Protein AF-A0A914Z073-F1 (afdb_monomer)

Organism: NCBI:txid310955

Secondary structure (DSSP, 8-state):
--HHHHGGGTT--SHHHHHHHHHHHHHHHHHTTSS---HHHHHHHHHHHHHHHHHHHHTT-------

Structure (mmCIF, N/CA/C/O backbone):
data_AF-A0A914Z073-F1
#
_entry.id   AF-A0A914Z073-F1
#
loop_
_atom_site.group_PDB
_atom_site.id
_atom_site.type_symbol
_atom_site.label_atom_id
_atom_site.label_alt_id
_atom_site.label_comp_id
_atom_site.label_asym_id
_atom_site.label_entity_id
_atom_site.label_seq_id
_atom_site.pdbx_PDB_ins_code
_atom_site.Cartn_x
_atom_site.Cartn_y
_atom_site.Cartn_z
_atom_site.occupancy
_atom_site.B_iso_or_equiv
_atom_site.auth_seq_id
_atom_site.auth_comp_id
_atom_site.auth_asym_id
_atom_site.auth_atom_id
_atom_site.pdbx_PDB_model_num
ATOM 1 N N . MET A 1 1 ? -11.106 -18.435 -0.003 1.00 51.19 1 MET A N 1
ATOM 2 C CA . MET A 1 1 ? -9.813 -17.837 -0.444 1.00 51.19 1 MET A CA 1
ATOM 3 C C . MET A 1 1 ? -9.113 -18.569 -1.605 1.00 51.19 1 MET A C 1
ATOM 5 O O . MET A 1 1 ? -8.254 -17.959 -2.231 1.00 51.19 1 MET A O 1
ATOM 9 N N . LYS A 1 2 ? -9.408 -19.849 -1.907 1.00 48.59 2 LYS A N 1
ATOM 10 C CA . LYS A 1 2 ? -8.823 -20.573 -3.064 1.00 48.59 2 LYS A CA 1
ATOM 11 C C . LYS A 1 2 ? -9.544 -20.274 -4.389 1.00 48.59 2 LYS A C 1
ATOM 13 O O . LYS A 1 2 ? -8.880 -20.043 -5.388 1.00 48.59 2 LYS A O 1
ATOM 18 N N . GLU A 1 3 ? -10.868 -20.163 -4.373 1.00 48.72 3 GLU A N 1
ATOM 19 C CA . GLU A 1 3 ? -11.679 -19.941 -5.586 1.00 48.72 3 GLU A CA 1
ATOM 20 C C . GLU A 1 3 ? -11.477 -18.550 -6.205 1.00 48.72 3 GLU A C 1
ATOM 22 O O . GLU A 1 3 ? -11.351 -18.415 -7.418 1.00 48.72 3 GLU A O 1
ATOM 27 N N . LEU A 1 4 ? -11.286 -17.518 -5.375 1.00 51.81 4 LEU A N 1
ATOM 28 C CA . LEU A 1 4 ? -10.963 -16.164 -5.845 1.00 51.81 4 LEU A CA 1
ATOM 29 C C . LEU A 1 4 ? -9.618 -16.083 -6.594 1.00 51.81 4 LEU A C 1
ATOM 31 O O . LEU A 1 4 ? -9.399 -15.155 -7.370 1.00 51.81 4 LEU A O 1
ATOM 35 N N . ARG A 1 5 ? -8.699 -17.030 -6.346 1.00 50.94 5 ARG A N 1
ATOM 36 C CA . ARG A 1 5 ? -7.407 -17.106 -7.044 1.00 50.94 5 ARG A CA 1
ATOM 37 C C . ARG A 1 5 ? -7.541 -17.738 -8.429 1.00 50.94 5 ARG A C 1
ATOM 39 O O . ARG A 1 5 ? -6.793 -17.348 -9.316 1.00 50.94 5 ARG A O 1
ATOM 46 N N . ALA A 1 6 ? -8.510 -18.633 -8.628 1.00 51.53 6 ALA A N 1
ATOM 47 C CA . ALA A 1 6 ? -8.773 -19.266 -9.920 1.00 51.53 6 ALA A CA 1
ATOM 48 C C . ALA A 1 6 ? -9.370 -18.276 -10.941 1.00 51.53 6 ALA A C 1
ATOM 50 O O . ALA A 1 6 ? -8.961 -18.275 -12.095 1.00 51.53 6 ALA A O 1
ATOM 51 N N . HIS A 1 7 ? -10.233 -17.348 -10.503 1.00 44.94 7 HIS A N 1
ATOM 52 C CA . HIS A 1 7 ? -10.738 -16.251 -11.351 1.00 44.94 7 HIS A CA 1
ATOM 53 C C . HIS A 1 7 ? -9.717 -15.118 -11.583 1.00 44.94 7 HIS A C 1
ATOM 55 O O . HIS A 1 7 ? -9.867 -14.317 -12.503 1.00 44.94 7 HIS A O 1
ATOM 61 N N . ARG A 1 8 ? -8.663 -15.025 -10.759 1.00 48.38 8 ARG A N 1
ATOM 62 C CA . ARG A 1 8 ? -7.649 -13.953 -10.822 1.00 48.38 8 ARG A CA 1
ATOM 63 C C . ARG A 1 8 ? -6.538 -14.182 -11.834 1.00 48.38 8 ARG A C 1
ATOM 65 O O . ARG A 1 8 ? -5.717 -13.279 -11.986 1.00 48.38 8 ARG A O 1
ATOM 72 N N . LEU A 1 9 ? -6.505 -15.328 -12.517 1.00 45.25 9 LEU A N 1
ATOM 73 C CA . LEU A 1 9 ? -5.406 -15.687 -13.419 1.00 45.25 9 LEU A CA 1
ATOM 74 C C . LEU A 1 9 ? -5.209 -14.690 -14.585 1.00 45.25 9 LEU A C 1
ATOM 76 O O . LEU A 1 9 ? -4.194 -14.759 -15.269 1.00 45.25 9 LEU A O 1
ATOM 80 N N . GLN A 1 10 ? -6.150 -13.760 -14.804 1.00 46.75 10 GLN A N 1
ATOM 81 C CA . GLN A 1 10 ? -6.109 -12.774 -15.893 1.00 46.75 10 GLN A CA 1
ATOM 82 C C . GLN A 1 10 ? -6.320 -11.301 -15.465 1.00 46.75 10 GLN A C 1
ATOM 84 O O . GLN A 1 10 ? -6.049 -10.416 -16.264 1.00 46.75 10 GLN A O 1
ATOM 89 N N . SER A 1 11 ? -6.790 -10.989 -14.244 1.00 49.44 11 SER A N 1
ATOM 90 C CA . SER A 1 11 ? -7.241 -9.612 -13.912 1.00 49.44 11 SER A CA 1
ATOM 91 C C . SER A 1 11 ? -6.320 -8.814 -12.977 1.00 49.44 11 SER A C 1
ATOM 93 O O . SER A 1 11 ? -6.428 -7.591 -12.931 1.00 49.44 11 SER A O 1
ATOM 95 N N . ILE A 1 12 ? -5.436 -9.468 -12.214 1.00 52.03 12 ILE A N 1
ATOM 96 C CA . ILE A 1 12 ? -4.450 -8.814 -11.329 1.00 52.03 12 ILE A CA 1
ATOM 97 C C . ILE A 1 12 ? -3.120 -9.529 -11.567 1.00 52.03 12 ILE A C 1
ATOM 99 O O . ILE A 1 12 ? -2.745 -10.447 -10.842 1.00 52.03 12 ILE A O 1
ATOM 103 N N . GLN A 1 13 ? -2.463 -9.176 -12.666 1.00 58.12 13 GLN A N 1
ATOM 104 C CA . GLN A 1 13 ? -1.263 -9.841 -13.166 1.00 58.12 13 GLN A CA 1
ATOM 105 C C . GLN A 1 13 ? 0.0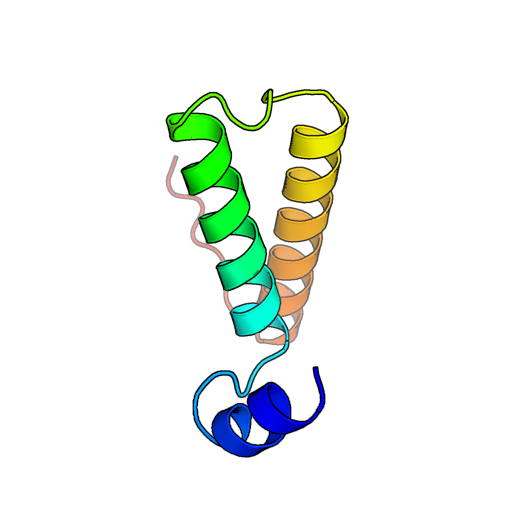26 -9.269 -12.552 1.00 58.12 13 GLN A C 1
ATOM 107 O O . GLN A 1 13 ? 1.077 -9.897 -12.653 1.00 58.12 13 GLN A O 1
ATOM 112 N N . SER A 1 14 ? -0.028 -8.119 -11.861 1.00 69.88 14 SER A N 1
ATOM 113 C CA . SER A 1 14 ? 1.140 -7.557 -11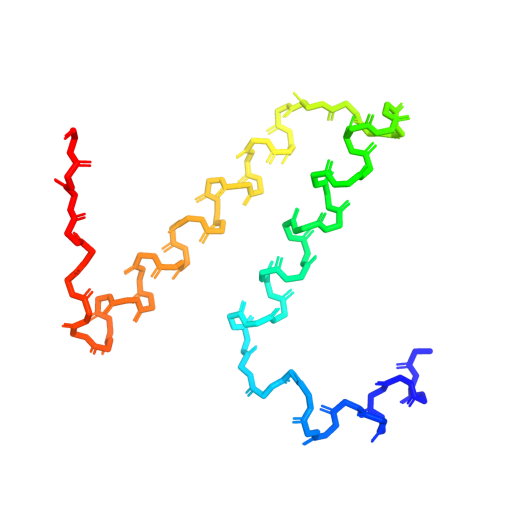.170 1.00 69.88 14 SER A CA 1
ATOM 114 C C . SER A 1 14 ? 0.923 -7.369 -9.667 1.00 69.88 14 SER A C 1
ATOM 116 O O . SER A 1 14 ? -0.147 -6.983 -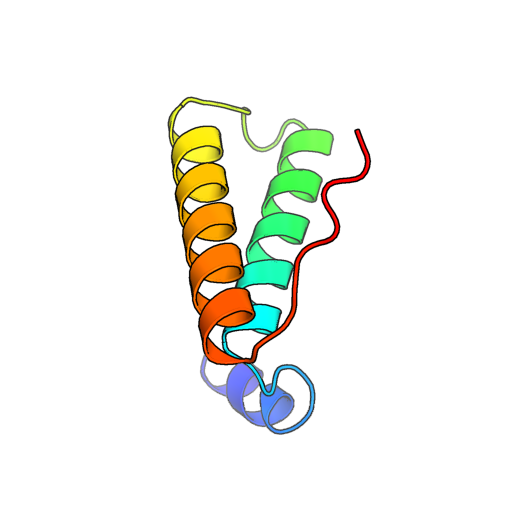9.195 1.00 69.88 14 SER A O 1
ATOM 118 N N . HIS A 1 15 ? 1.983 -7.605 -8.891 1.00 72.19 15 HIS A N 1
ATOM 119 C CA . HIS A 1 15 ? 2.017 -7.338 -7.449 1.00 72.19 15 HIS A CA 1
ATOM 120 C C . HIS A 1 15 ? 1.633 -5.877 -7.129 1.00 72.19 15 HIS A C 1
ATOM 122 O O . HIS A 1 15 ? 1.003 -5.596 -6.110 1.00 72.19 15 HIS A O 1
ATOM 128 N N . LEU A 1 16 ? 1.933 -4.958 -8.052 1.00 75.31 16 LEU A N 1
ATOM 129 C CA . LEU A 1 16 ? 1.536 -3.556 -7.989 1.00 75.31 16 LEU A CA 1
ATOM 130 C C . LEU A 1 16 ? 0.011 -3.365 -8.069 1.00 75.31 16 LEU A C 1
ATOM 132 O O . LEU A 1 16 ? -0.536 -2.588 -7.294 1.00 75.31 16 LEU A O 1
ATOM 136 N N . GLN A 1 17 ? -0.691 -4.100 -8.940 1.00 72.81 17 GLN A N 1
ATOM 137 C CA . GLN A 1 17 ? -2.159 -4.049 -9.031 1.00 72.81 17 GLN A CA 1
ATOM 138 C C . GLN A 1 17 ? -2.833 -4.570 -7.754 1.00 72.81 17 GLN A C 1
ATOM 140 O O . GLN A 1 17 ? -3.850 -4.028 -7.323 1.00 72.81 17 GLN A O 1
ATOM 145 N N . TYR A 1 18 ? -2.258 -5.595 -7.115 1.00 77.56 18 TYR A N 1
ATOM 146 C CA . TYR A 1 18 ? -2.755 -6.096 -5.830 1.00 77.56 18 TYR A CA 1
ATOM 147 C C . TYR A 1 18 ? -2.633 -5.041 -4.724 1.00 77.56 18 TYR A C 1
ATOM 149 O O . TYR A 1 18 ? -3.581 -4.807 -3.976 1.00 77.56 18 TYR A O 1
ATOM 157 N N . LEU A 1 19 ? -1.472 -4.388 -4.644 1.00 76.94 19 LEU A N 1
ATOM 158 C CA . LEU A 1 19 ? -1.226 -3.308 -3.692 1.00 76.94 19 LEU A CA 1
ATOM 159 C C . LEU A 1 19 ? -2.128 -2.095 -3.952 1.00 76.94 19 LEU A C 1
ATOM 161 O O . LEU A 1 19 ? -2.667 -1.527 -3.007 1.00 76.94 19 LEU A O 1
ATOM 165 N N . TYR A 1 20 ? -2.343 -1.738 -5.218 1.00 78.00 20 TYR A N 1
ATOM 166 C CA . TYR A 1 20 ? -3.247 -0.654 -5.596 1.00 78.00 20 TYR A CA 1
ATOM 167 C C . TYR A 1 20 ? -4.683 -0.920 -5.124 1.00 78.00 20 TYR A C 1
ATOM 169 O O . TYR A 1 20 ? -5.298 -0.061 -4.496 1.00 78.00 20 TYR A O 1
ATOM 177 N N . LEU A 1 21 ? -5.191 -2.141 -5.330 1.00 82.56 21 LEU A N 1
ATOM 178 C CA . LEU A 1 21 ? -6.514 -2.536 -4.841 1.00 82.56 21 LEU A CA 1
ATOM 179 C C . LEU A 1 21 ? -6.628 -2.410 -3.313 1.00 82.56 21 LEU A C 1
ATOM 181 O O . LEU A 1 21 ? -7.663 -1.974 -2.812 1.00 82.56 21 LEU A O 1
ATOM 185 N N . ALA A 1 22 ? -5.575 -2.770 -2.573 1.00 82.44 22 ALA A N 1
ATOM 186 C CA . ALA A 1 22 ? -5.557 -2.645 -1.118 1.00 82.44 22 ALA A CA 1
ATOM 187 C C . ALA A 1 22 ? -5.681 -1.179 -0.662 1.00 82.44 22 ALA A C 1
ATOM 189 O O . ALA A 1 22 ? -6.467 -0.895 0.240 1.00 82.44 22 ALA A O 1
ATOM 190 N N . VAL A 1 23 ? -4.989 -0.249 -1.331 1.00 84.12 23 VAL A N 1
ATOM 191 C CA . VAL A 1 23 ? -5.105 1.199 -1.072 1.00 84.12 23 VAL A CA 1
ATOM 192 C C . VAL A 1 23 ? -6.520 1.702 -1.372 1.00 84.12 23 VAL A C 1
ATOM 194 O O . VAL A 1 23 ? -7.103 2.412 -0.555 1.00 84.12 23 VAL A O 1
ATOM 197 N N . CYS A 1 24 ? -7.110 1.300 -2.503 1.00 85.06 24 CYS A N 1
ATOM 198 C CA . CYS A 1 24 ? -8.477 1.691 -2.862 1.00 85.06 24 CYS A CA 1
ATOM 199 C C . CYS A 1 24 ? -9.513 1.219 -1.835 1.00 85.06 24 CYS A C 1
ATOM 201 O O . CYS A 1 24 ? -10.409 1.980 -1.476 1.00 85.06 24 CYS A O 1
ATOM 203 N N . LEU A 1 25 ? -9.392 -0.020 -1.349 1.00 85.25 25 LEU A N 1
ATOM 204 C CA . LEU A 1 25 ? -10.288 -0.555 -0.322 1.00 85.25 25 LEU A CA 1
ATOM 205 C C . LEU A 1 25 ? -10.142 0.203 0.999 1.00 85.25 25 LEU A C 1
ATOM 207 O O . LEU A 1 25 ? -11.142 0.537 1.628 1.00 85.25 25 LEU A O 1
ATOM 211 N N . GLN A 1 26 ? -8.913 0.519 1.400 1.00 83.12 26 GLN A N 1
ATOM 212 C CA . GLN A 1 26 ? -8.657 1.297 2.609 1.00 83.12 26 GLN A CA 1
ATOM 213 C C . GLN A 1 26 ? -9.231 2.716 2.534 1.00 83.12 26 GLN A C 1
ATOM 215 O O . GLN A 1 26 ? -9.883 3.150 3.479 1.00 83.12 26 GLN A O 1
ATOM 220 N N . GLU A 1 27 ? -9.054 3.422 1.415 1.00 82.44 27 GLU A N 1
ATOM 221 C CA . GLU A 1 27 ? -9.673 4.737 1.191 1.00 82.44 27 GLU A CA 1
ATOM 222 C C . GLU A 1 27 ? -11.207 4.661 1.179 1.00 82.44 27 GLU A C 1
ATOM 224 O O . GLU A 1 27 ? -11.881 5.529 1.734 1.00 82.44 27 GLU A O 1
ATOM 229 N N . TYR A 1 28 ? -11.775 3.608 0.585 1.00 84.88 28 TYR A N 1
ATOM 230 C CA . TYR A 1 28 ? -13.220 3.385 0.569 1.00 84.88 28 TYR A CA 1
ATOM 231 C C . TYR A 1 28 ? -13.785 3.173 1.978 1.00 84.88 28 TYR A C 1
ATOM 233 O O . TYR A 1 28 ? -14.780 3.799 2.342 1.00 84.88 28 TYR A O 1
ATOM 241 N N . PHE A 1 29 ? -13.133 2.343 2.794 1.00 84.88 29 PHE A N 1
ATOM 242 C CA . PHE A 1 29 ? -13.542 2.123 4.180 1.00 84.88 29 PHE A CA 1
ATOM 243 C C . PHE A 1 29 ? -13.334 3.361 5.056 1.00 84.88 29 PHE A C 1
ATOM 245 O O . PHE A 1 29 ? -14.195 3.664 5.881 1.00 84.88 29 PHE A O 1
ATOM 252 N N . ALA A 1 30 ? -12.258 4.122 4.837 1.00 84.12 30 ALA A N 1
ATOM 253 C CA . ALA A 1 30 ? -12.038 5.390 5.527 1.00 84.12 30 ALA A CA 1
ATOM 254 C C . ALA A 1 30 ? -13.126 6.423 5.192 1.00 84.12 30 ALA A C 1
ATOM 256 O O . ALA A 1 30 ? -13.639 7.093 6.084 1.00 84.12 30 ALA A O 1
ATOM 257 N N . ARG A 1 31 ? -13.551 6.517 3.923 1.00 85.44 31 ARG A N 1
ATOM 258 C CA . ARG A 1 31 ? -14.665 7.391 3.506 1.00 85.44 31 ARG A CA 1
ATOM 259 C C . ARG A 1 31 ? -16.007 7.021 4.128 1.00 85.44 31 ARG A C 1
ATOM 261 O O . ARG A 1 31 ? -16.847 7.896 4.300 1.00 85.44 31 ARG A O 1
ATOM 268 N N . GLN A 1 32 ? -16.207 5.749 4.455 1.00 89.50 32 GLN A N 1
ATOM 269 C CA . GLN A 1 32 ? -17.400 5.282 5.159 1.00 89.50 32 GLN A CA 1
ATOM 270 C C . GLN A 1 32 ? -17.278 5.355 6.687 1.00 89.50 32 GLN A C 1
ATOM 272 O O . GLN A 1 32 ? -18.161 4.860 7.378 1.00 89.50 32 GLN A O 1
ATOM 277 N N . ASN A 1 33 ? -16.204 5.954 7.223 1.00 84.56 33 ASN A N 1
ATOM 278 C CA . ASN A 1 33 ? -15.891 5.970 8.657 1.00 84.56 33 ASN A CA 1
ATOM 279 C C . ASN A 1 33 ? -15.822 4.567 9.294 1.00 84.56 33 ASN A C 1
ATOM 281 O O . ASN A 1 33 ? -16.015 4.415 10.495 1.00 84.56 33 ASN A O 1
ATOM 285 N N . LEU A 1 34 ? -15.534 3.530 8.499 1.00 82.94 34 LEU A N 1
ATOM 286 C CA . LEU A 1 34 ? -15.350 2.160 8.995 1.00 82.94 34 LEU A CA 1
ATOM 287 C C . LEU A 1 34 ? -13.933 1.929 9.531 1.00 82.94 34 LEU A C 1
ATOM 289 O O . LEU A 1 34 ? -13.704 1.004 10.306 1.00 82.94 34 LEU A O 1
ATOM 293 N N . ILE A 1 35 ? -12.975 2.743 9.083 1.00 81.12 35 ILE A N 1
ATOM 294 C CA . ILE A 1 35 ? -11.576 2.709 9.508 1.00 81.12 35 ILE A CA 1
ATOM 295 C C . ILE A 1 35 ? -11.123 4.151 9.729 1.00 81.12 35 ILE A C 1
ATOM 297 O O . ILE A 1 35 ? -11.320 5.005 8.864 1.00 81.12 35 ILE A O 1
ATOM 301 N N . GLU A 1 36 ? -10.489 4.419 10.865 1.00 79.94 36 GLU A N 1
ATOM 302 C CA . GLU A 1 36 ? -9.865 5.715 11.123 1.00 79.94 36 GLU A CA 1
ATOM 303 C C . GLU A 1 36 ? -8.555 5.851 10.340 1.00 79.94 36 GLU A C 1
ATOM 305 O O . GLU A 1 36 ? -7.787 4.897 10.192 1.00 79.94 36 GLU A O 1
ATOM 310 N N . ARG A 1 37 ? -8.269 7.061 9.849 1.00 77.62 37 ARG A N 1
ATOM 311 C CA . ARG A 1 37 ? -6.982 7.399 9.221 1.00 77.62 37 ARG A CA 1
ATOM 312 C C . ARG A 1 37 ? -5.904 7.564 10.295 1.00 77.62 37 ARG A C 1
ATOM 314 O O . ARG A 1 37 ? -5.408 8.661 10.534 1.00 77.62 37 ARG A O 1
ATOM 321 N N . ASP A 1 38 ? -5.591 6.463 10.962 1.00 81.38 38 ASP A N 1
ATOM 322 C CA . ASP A 1 38 ? -4.661 6.396 12.079 1.00 81.38 38 ASP A CA 1
ATOM 323 C C . ASP A 1 38 ? -3.188 6.337 11.621 1.00 81.38 38 ASP A C 1
ATOM 325 O O . ASP A 1 38 ? -2.845 6.378 10.432 1.00 81.38 38 ASP A O 1
ATOM 329 N N . SER A 1 39 ? -2.276 6.228 12.587 1.00 75.81 39 SER A N 1
ATOM 330 C CA . SER A 1 39 ? -0.843 6.089 12.317 1.00 75.81 39 SER A CA 1
ATOM 331 C C . SER A 1 39 ? -0.496 4.815 11.533 1.00 75.81 39 SER A C 1
ATOM 333 O O . SER A 1 39 ? 0.490 4.808 10.793 1.00 75.81 39 SER A O 1
ATOM 335 N N . LYS A 1 40 ? -1.306 3.751 11.623 1.00 78.69 40 LYS A N 1
ATOM 336 C CA . LYS A 1 40 ? -1.103 2.497 10.879 1.00 78.69 40 LYS A CA 1
ATOM 337 C C . LYS A 1 40 ? -1.521 2.642 9.418 1.00 78.69 40 LYS A C 1
ATOM 339 O O . LYS A 1 40 ? -0.821 2.136 8.541 1.00 78.69 40 LYS A O 1
ATOM 344 N N . PHE A 1 41 ? -2.603 3.369 9.147 1.00 79.88 41 PHE A N 1
ATOM 345 C CA . PHE A 1 41 ? -3.027 3.756 7.802 1.00 79.88 41 PHE A CA 1
ATOM 346 C C . PHE A 1 41 ? -1.922 4.549 7.097 1.00 79.88 41 PHE A C 1
ATOM 348 O O . PHE A 1 41 ? -1.516 4.207 5.986 1.00 79.88 41 PHE A O 1
ATOM 355 N N . GLN A 1 42 ? -1.361 5.548 7.784 1.00 81.69 42 GLN A N 1
ATOM 356 C CA . GLN A 1 42 ? -0.260 6.357 7.255 1.00 81.69 42 GLN A CA 1
ATOM 357 C C . GLN A 1 42 ? 1.020 5.536 7.039 1.00 81.69 42 GLN A C 1
ATOM 359 O O . GLN A 1 42 ? 1.670 5.665 6.001 1.00 81.69 42 GLN A O 1
ATOM 364 N N . ALA A 1 43 ? 1.362 4.636 7.968 1.00 84.12 43 ALA A N 1
ATOM 365 C CA . ALA A 1 43 ? 2.512 3.743 7.821 1.00 84.12 43 ALA A CA 1
ATOM 366 C C . ALA A 1 43 ? 2.365 2.792 6.618 1.00 84.12 43 ALA A C 1
ATOM 368 O O . ALA A 1 43 ? 3.325 2.573 5.871 1.00 84.12 43 ALA A O 1
ATOM 369 N N . PHE A 1 44 ? 1.160 2.261 6.389 1.00 82.56 44 PHE A N 1
ATOM 370 C CA . PHE A 1 44 ? 0.867 1.441 5.217 1.00 82.56 44 PHE A CA 1
ATOM 371 C C . PHE A 1 44 ? 1.024 2.239 3.915 1.00 82.56 44 PHE A C 1
ATOM 373 O O . PHE A 1 44 ? 1.715 1.787 2.999 1.00 82.56 44 PHE A O 1
ATOM 380 N N . LEU A 1 45 ? 0.457 3.447 3.849 1.00 82.62 45 LEU A N 1
ATOM 381 C CA . LEU A 1 45 ? 0.572 4.333 2.688 1.00 82.62 45 LEU A CA 1
ATOM 382 C C . LEU A 1 45 ? 2.026 4.708 2.386 1.00 82.62 45 LEU A C 1
ATOM 384 O O . LEU A 1 45 ? 2.451 4.652 1.231 1.00 82.62 45 LEU A O 1
ATOM 388 N N . ALA A 1 46 ? 2.824 5.012 3.410 1.00 85.56 46 ALA A N 1
ATOM 389 C CA . ALA A 1 46 ? 4.247 5.303 3.254 1.00 85.56 46 ALA A CA 1
ATOM 390 C C . ALA A 1 46 ? 5.031 4.097 2.699 1.00 85.56 46 ALA A C 1
ATOM 392 O O . ALA A 1 46 ? 5.885 4.249 1.814 1.00 85.56 46 ALA A O 1
ATOM 393 N N . SER A 1 47 ? 4.715 2.887 3.171 1.00 83.69 47 SER A N 1
ATOM 394 C CA . SER A 1 47 ? 5.302 1.640 2.667 1.00 83.69 47 SER A CA 1
ATOM 395 C C . SER A 1 47 ? 4.911 1.373 1.209 1.00 83.69 47 SER A C 1
ATOM 397 O O . SER A 1 47 ? 5.776 1.066 0.380 1.00 83.69 47 SER A O 1
ATOM 399 N N . TYR A 1 48 ? 3.637 1.587 0.864 1.00 83.56 48 TYR A N 1
ATOM 400 C CA . TYR A 1 48 ? 3.132 1.494 -0.505 1.00 83.56 48 TYR A CA 1
ATOM 401 C C . TYR A 1 48 ? 3.849 2.475 -1.439 1.00 83.56 48 TYR A C 1
ATOM 403 O O . TYR A 1 48 ? 4.421 2.051 -2.442 1.00 83.56 48 TYR A O 1
ATOM 411 N N . ILE A 1 49 ? 3.918 3.763 -1.086 1.00 83.69 49 ILE A N 1
ATOM 412 C CA . ILE A 1 49 ? 4.609 4.790 -1.886 1.00 83.69 49 ILE A CA 1
ATOM 413 C C . ILE A 1 49 ? 6.076 4.407 -2.107 1.00 83.69 49 ILE A C 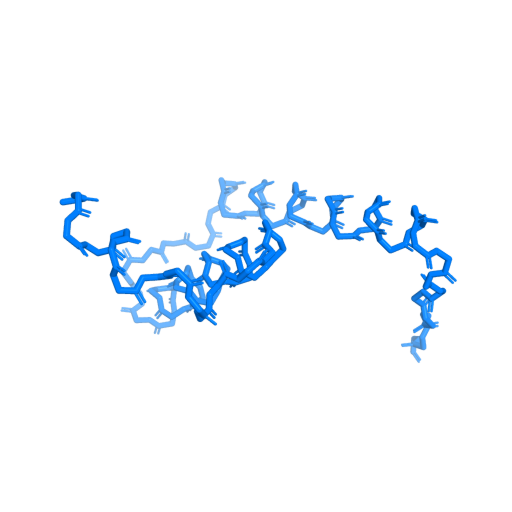1
ATOM 415 O O . ILE A 1 49 ? 6.592 4.516 -3.220 1.00 83.69 49 ILE A O 1
ATOM 419 N N . SER A 1 50 ? 6.749 3.910 -1.068 1.00 85.50 50 SER A N 1
ATOM 420 C CA . SER A 1 50 ? 8.139 3.458 -1.162 1.00 85.50 50 SER A CA 1
ATOM 421 C C . SER A 1 50 ? 8.295 2.261 -2.104 1.00 85.50 50 SER A C 1
ATOM 423 O O . SER A 1 50 ? 9.249 2.208 -2.881 1.00 85.50 50 SER 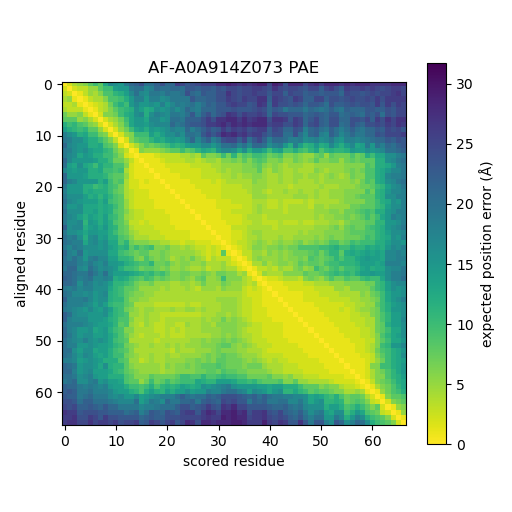A O 1
ATOM 425 N N . TYR A 1 51 ? 7.356 1.311 -2.078 1.00 82.56 51 TYR A N 1
ATOM 426 C CA . TYR A 1 51 ? 7.323 0.192 -3.019 1.00 82.56 51 TYR A CA 1
ATOM 427 C C . TYR A 1 51 ? 7.127 0.669 -4.463 1.00 82.56 51 TYR A C 1
ATOM 429 O O . TYR A 1 51 ? 7.892 0.265 -5.339 1.00 82.56 51 TYR A O 1
ATOM 437 N N . VAL A 1 52 ? 6.168 1.570 -4.707 1.00 80.06 52 VAL A N 1
ATOM 438 C CA . VAL A 1 52 ? 5.912 2.128 -6.044 1.00 80.06 52 VAL A CA 1
ATOM 439 C C . VAL A 1 52 ? 7.131 2.884 -6.566 1.00 80.06 52 VAL A C 1
ATOM 441 O O . VAL A 1 52 ? 7.530 2.660 -7.705 1.00 80.06 52 VAL A O 1
ATOM 444 N N . LYS A 1 53 ? 7.784 3.708 -5.736 1.00 81.19 53 LYS A N 1
ATOM 445 C CA . LYS A 1 53 ? 9.017 4.422 -6.112 1.00 81.19 53 LYS A CA 1
ATOM 446 C C . LYS A 1 53 ? 10.141 3.464 -6.510 1.00 81.19 53 LYS A C 1
ATOM 448 O O . LYS A 1 53 ? 10.774 3.666 -7.544 1.00 81.19 53 LYS A O 1
ATOM 453 N N . ARG A 1 54 ? 10.368 2.393 -5.737 1.00 83.31 54 ARG A N 1
ATOM 454 C CA . ARG A 1 54 ? 11.373 1.363 -6.069 1.00 83.31 54 ARG A CA 1
ATOM 455 C C . ARG A 1 54 ? 11.027 0.616 -7.355 1.00 83.31 54 ARG A C 1
ATOM 457 O O . ARG A 1 54 ? 11.909 0.365 -8.170 1.00 83.31 54 ARG A O 1
ATOM 464 N N . HIS A 1 55 ? 9.755 0.274 -7.542 1.00 78.94 55 HIS A N 1
ATOM 465 C CA . HIS A 1 55 ? 9.279 -0.385 -8.753 1.00 78.94 55 HIS A CA 1
ATOM 466 C C . HIS A 1 55 ? 9.450 0.524 -9.982 1.00 78.94 55 HIS A C 1
ATOM 468 O O . HIS A 1 55 ? 9.987 0.090 -10.995 1.00 78.94 55 HIS A O 1
ATOM 474 N N . ALA A 1 56 ? 9.077 1.802 -9.882 1.00 76.75 56 ALA A N 1
ATOM 475 C CA . ALA A 1 56 ? 9.245 2.787 -10.949 1.00 76.75 56 ALA A CA 1
ATOM 476 C C . ALA A 1 56 ? 10.723 2.978 -11.326 1.00 76.75 56 ALA A C 1
ATOM 478 O O . ALA A 1 56 ? 11.064 2.896 -12.504 1.00 76.75 56 ALA A O 1
ATOM 479 N N . ALA A 1 57 ? 11.609 3.118 -10.331 1.00 80.38 57 ALA A N 1
ATOM 480 C CA . ALA A 1 57 ? 13.053 3.211 -10.547 1.00 80.38 57 ALA A CA 1
ATOM 481 C C . ALA A 1 57 ? 13.623 1.964 -11.247 1.00 80.38 57 ALA A C 1
ATOM 483 O O . ALA A 1 57 ? 14.401 2.091 -12.188 1.00 80.38 57 ALA A O 1
ATOM 484 N N . LYS A 1 58 ? 13.186 0.760 -10.845 1.00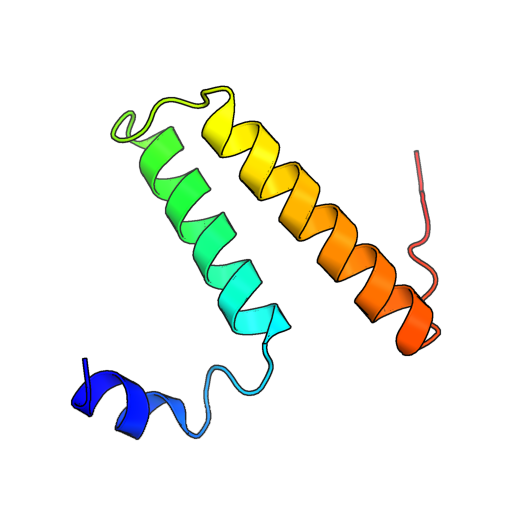 78.50 58 LYS A N 1
ATOM 485 C CA . LYS A 1 58 ? 13.596 -0.510 -11.471 1.00 78.50 58 LYS A CA 1
ATOM 486 C C . LYS A 1 58 ? 13.177 -0.616 -12.942 1.00 78.50 58 LYS A C 1
ATOM 488 O O . LYS A 1 58 ? 13.871 -1.258 -13.723 1.00 78.50 58 LYS A O 1
ATOM 493 N N . HIS A 1 59 ? 12.061 0.006 -13.315 1.00 76.19 59 HIS A N 1
ATOM 494 C CA . HIS A 1 59 ? 11.531 0.002 -14.680 1.00 76.19 59 HIS A CA 1
ATOM 495 C C . HIS A 1 59 ? 11.876 1.274 -15.478 1.00 76.19 59 HIS A C 1
ATOM 497 O O . HIS A 1 59 ? 11.356 1.455 -16.575 1.00 76.19 59 HIS A O 1
ATOM 503 N N . GLY A 1 60 ? 12.738 2.157 -14.954 1.00 71.44 60 GLY A N 1
ATOM 504 C CA . GLY A 1 60 ? 13.152 3.389 -15.637 1.00 71.44 60 GLY A CA 1
ATOM 505 C C . GLY A 1 60 ? 12.041 4.435 -15.801 1.00 71.44 60 GLY A C 1
ATOM 506 O O . GLY A 1 60 ? 12.198 5.389 -16.561 1.00 71.44 60 GLY A O 1
ATOM 507 N N . ILE A 1 61 ? 10.920 4.278 -15.091 1.00 69.50 61 ILE A N 1
ATOM 508 C CA . ILE A 1 61 ? 9.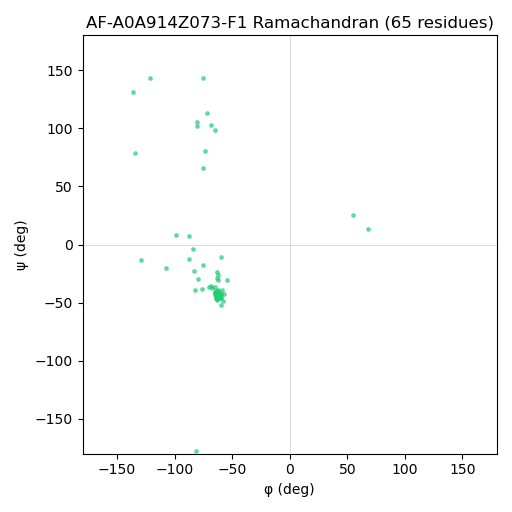790 5.206 -15.133 1.00 69.50 61 ILE A CA 1
ATOM 509 C C . ILE A 1 61 ? 10.134 6.386 -14.220 1.00 69.50 61 ILE A C 1
ATOM 511 O O . ILE A 1 61 ? 10.116 6.264 -12.994 1.00 69.50 61 ILE A O 1
ATOM 515 N N . LYS A 1 62 ? 10.469 7.538 -14.809 1.00 58.44 62 LYS A N 1
ATOM 516 C CA . LYS A 1 62 ? 10.639 8.786 -14.058 1.00 58.44 62 LYS A CA 1
ATOM 517 C C . LYS A 1 62 ? 9.256 9.257 -13.611 1.00 58.44 62 LYS A C 1
ATOM 519 O O . LYS A 1 62 ? 8.419 9.589 -14.444 1.00 58.44 62 LYS A O 1
ATOM 524 N N . ALA A 1 63 ? 9.001 9.247 -12.305 1.00 55.84 63 ALA A N 1
ATOM 525 C CA . ALA A 1 63 ? 7.837 9.927 -11.756 1.00 55.84 63 ALA A CA 1
ATOM 526 C C . ALA A 1 63 ? 8.081 11.431 -11.931 1.00 55.84 63 ALA A C 1
ATOM 528 O O . ALA A 1 63 ? 8.907 12.001 -11.219 1.00 55.84 63 ALA A O 1
ATOM 529 N N . ASP A 1 64 ? 7.437 12.039 -12.927 1.00 51.38 64 ASP A N 1
ATOM 530 C CA . ASP A 1 64 ? 7.483 13.482 -13.149 1.00 51.38 64 ASP A CA 1
ATOM 531 C C . ASP A 1 64 ? 6.804 14.143 -11.944 1.00 51.38 64 ASP A C 1
ATOM 533 O O . ASP A 1 64 ? 5.581 14.140 -11.803 1.00 51.38 64 ASP A O 1
ATOM 537 N N . ALA A 1 65 ? 7.617 14.604 -10.997 1.00 47.81 65 ALA A N 1
ATOM 538 C CA . ALA A 1 65 ? 7.160 15.382 -9.863 1.00 47.81 65 ALA A CA 1
ATO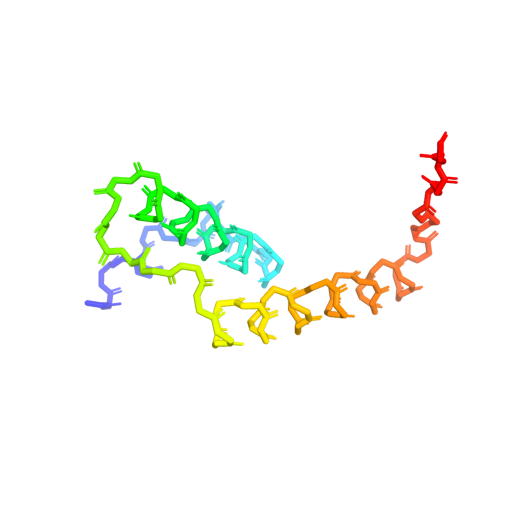M 539 C C . ALA A 1 65 ? 6.809 16.784 -10.371 1.00 47.81 65 ALA A C 1
ATOM 541 O O . ALA A 1 65 ? 7.612 17.707 -10.268 1.00 47.81 65 ALA A O 1
ATOM 542 N N . LYS A 1 66 ? 5.619 16.935 -10.954 1.00 41.12 66 LYS A N 1
ATOM 543 C CA . LYS A 1 66 ? 5.005 18.254 -11.101 1.00 41.12 66 LYS A CA 1
ATOM 544 C C . LYS A 1 66 ? 4.351 18.615 -9.777 1.00 41.12 66 LYS A C 1
ATOM 546 O O . LYS A 1 66 ? 3.326 18.038 -9.411 1.00 41.12 66 LYS A O 1
ATOM 551 N N . GLY A 1 67 ? 5.051 19.481 -9.045 1.00 37.75 67 GLY A N 1
ATOM 552 C CA . GLY A 1 67 ? 4.478 20.295 -7.977 1.00 37.75 67 GLY A CA 1
ATOM 553 C C . GLY A 1 67 ? 3.508 21.335 -8.515 1.00 37.75 67 GLY A C 1
ATOM 554 O O . GLY A 1 67 ? 3.502 21.565 -9.748 1.00 37.75 67 GLY A O 1
#

Foldseek 3Di:
DVVVVVVCPPPQPDPLSVLVVVLVVVVVCVVVVNDPCDPVVVVSVVVNVVVVVVVCVVVVNDPPPDD

Radius of gyration: 14.65 Å; Cα contacts (8 Å, |Δi|>4): 19; chains: 1; bounding box: 31×41×28 Å

Solvent-accessible surface area (back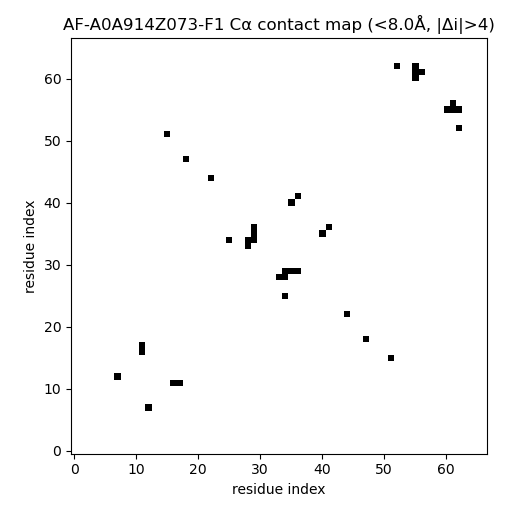bone atoms only — not comparable to full-atom values): 4140 Å² total; per-residue (Å²): 126,69,67,68,54,68,72,34,81,78,78,55,88,42,75,65,52,54,52,49,52,52,53,53,52,51,54,53,34,37,75,68,69,75,40,76,90,43,74,65,52,51,52,50,51,54,52,49,54,52,50,51,52,53,52,29,58,76,68,72,49,76,79,79,81,78,126

Nearest PDB structures (foldseek):
  8pkl-assembly1_2  TM=6.057E-01  e=7.016E+00  Escherichia coli
  5nrg-assembly1_V  TM=4.917E-01  e=4.098E+00  Staphylococcus aureus subsp. aureus NCTC 8325
  5gae-assembly1_Z  TM=6.210E-01  e=9.818E+00  Escherichia coli

Sequence (67 aa):
MKELRAHRLQSIQSHLQYLYLAVCLQEYFARQNLIERDSKFQAFLASYISYVKRHAAKHGIKADAKG

pLDDT: mean 71.8, std 14.78, range [37.75, 89.5]

Mean predicted aligned error: 10.66 Å